Protein AF-A0A8H3L8F0-F1 (afdb_monomer_lite)

Secondary structure (DSSP, 8-state):
-HHHHHHHHHHHHHHHHHHHHHHHHHHHHHHH-HHHHHHHHHHHHHHHHTT-SS--HHHHHHHHHHHHHHHTTT--HHHHHHHHHHHHTS-TT--------HHHHHHHHHHS--GGGTTTHHHHHHHHHHHHHHHHT-

Organism: NCBI:txid94130

Sequence (138 aa):
MKVILKKLEKLEFLDVYRGFILLLALKVQKRLGNEVWIAVMIAITRKRQYKKVNFTQDEKDNILKLETVLFSVNISVEEFELLMALEANSNCEFYAGKDQNLEEVIQQLDTALPSELQGFKTPLRRLFYALDIWELSS

Foldseek 3Di:
DVVVVVVVVVLVLLLQLLVLLVVLLVVLCVQLDPVLSVLQVVQLVCCVVVVNPDGDPVSVVSVVSSQVLVVVLPAHPVLNSVSVVSNVVRPPPDDPDDPDDLVVSLVCLVPPDDPVCCVNVVSSNSSSSSVVVVVVVD

pLDDT: mean 77.3, std 16.18, range [35.91, 97.31]

Structure (mmCIF, N/CA/C/O backbone):
data_AF-A0A8H3L8F0-F1
#
_entry.id   AF-A0A8H3L8F0-F1
#
loop_
_atom_site.group_PDB
_atom_site.id
_atom_site.type_symbol
_atom_site.label_atom_id
_atom_site.label_alt_id
_atom_site.label_comp_id
_atom_site.label_asym_id
_atom_site.label_entity_id
_atom_site.label_seq_id
_atom_site.pdbx_PDB_ins_code
_atom_site.Cartn_x
_atom_site.Cartn_y
_atom_site.Cartn_z
_atom_site.occupancy
_atom_site.B_iso_or_equiv
_atom_site.auth_seq_id
_atom_site.auth_comp_id
_atom_site.auth_asym_id
_atom_site.auth_atom_id
_atom_site.pdbx_PDB_model_num
ATOM 1 N N . MET A 1 1 ? -2.648 5.690 34.200 1.00 55.38 1 MET A N 1
ATOM 2 C CA . MET A 1 1 ? -3.507 4.533 33.856 1.00 55.38 1 MET A CA 1
ATOM 3 C C . MET A 1 1 ? -4.343 4.763 32.588 1.00 55.38 1 MET A C 1
ATOM 5 O O . MET A 1 1 ? -4.119 4.042 31.629 1.00 55.38 1 MET A O 1
ATOM 9 N N . LYS A 1 2 ? -5.189 5.809 32.486 1.00 56.22 2 LYS A N 1
ATOM 10 C CA . LYS A 1 2 ? -5.985 6.114 31.262 1.00 56.22 2 LYS A CA 1
ATOM 11 C C . LYS A 1 2 ? -5.182 6.249 29.952 1.00 56.22 2 LYS A C 1
ATOM 13 O O . LYS A 1 2 ? -5.640 5.806 28.910 1.00 56.22 2 LYS A O 1
ATOM 18 N N . VAL A 1 3 ? -3.984 6.838 29.995 1.00 60.16 3 VAL A N 1
ATOM 19 C CA . VAL A 1 3 ? -3.118 6.996 28.804 1.00 60.16 3 VAL A CA 1
ATOM 20 C C . VAL A 1 3 ? -2.546 5.657 28.321 1.00 60.16 3 VAL A C 1
ATOM 22 O O . VAL A 1 3 ? -2.355 5.470 27.126 1.00 60.16 3 VAL A O 1
ATOM 25 N N . ILE A 1 4 ? -2.292 4.723 29.241 1.00 54.97 4 ILE A N 1
ATOM 26 C CA . ILE A 1 4 ? -1.759 3.392 28.921 1.00 54.97 4 ILE A CA 1
ATOM 27 C C . ILE A 1 4 ? -2.863 2.536 28.289 1.00 54.97 4 ILE A C 1
ATOM 29 O O . ILE A 1 4 ? -2.621 1.918 27.261 1.00 54.97 4 ILE A O 1
ATOM 33 N N . LEU A 1 5 ? -4.084 2.595 28.831 1.00 55.06 5 LEU A N 1
ATOM 34 C CA . LEU A 1 5 ? -5.260 1.921 28.264 1.00 55.06 5 LEU A CA 1
ATOM 35 C C . LEU A 1 5 ? -5.577 2.411 26.845 1.00 55.06 5 LEU A C 1
ATOM 37 O O . LEU A 1 5 ? -5.645 1.598 25.936 1.00 55.06 5 LEU A O 1
ATOM 41 N N . LYS A 1 6 ? -5.617 3.731 26.611 1.00 62.25 6 LYS A N 1
ATOM 42 C CA . LYS A 1 6 ? -5.809 4.284 25.256 1.00 62.25 6 LYS A CA 1
ATOM 43 C C . LYS A 1 6 ? -4.717 3.867 24.266 1.00 62.25 6 LYS A C 1
ATOM 45 O O . LYS A 1 6 ? -4.982 3.713 23.078 1.00 62.25 6 LYS A O 1
ATOM 50 N N . LYS A 1 7 ? -3.469 3.726 24.730 1.00 60.12 7 LYS A N 1
ATOM 51 C CA . LYS A 1 7 ? -2.367 3.228 23.894 1.00 60.12 7 LYS A CA 1
ATOM 52 C C . LYS A 1 7 ? -2.536 1.743 23.565 1.00 60.12 7 LYS A C 1
ATOM 54 O O . LYS A 1 7 ? -2.284 1.379 22.425 1.00 60.12 7 LYS A O 1
ATOM 59 N N . LEU A 1 8 ? -2.966 0.924 24.525 1.00 55.88 8 LEU A N 1
ATOM 60 C CA . LEU A 1 8 ? -3.244 -0.504 24.331 1.00 55.88 8 LEU A CA 1
ATOM 61 C C . LEU A 1 8 ? -4.422 -0.728 23.376 1.00 55.88 8 LEU A C 1
ATOM 63 O O . LEU A 1 8 ? -4.253 -1.430 22.390 1.00 55.88 8 LEU A O 1
ATOM 67 N N . GLU A 1 9 ? -5.549 -0.046 23.583 1.00 62.81 9 GLU A N 1
ATOM 68 C CA . GLU A 1 9 ? -6.719 -0.104 22.689 1.00 62.81 9 GLU A CA 1
ATOM 69 C C . GLU A 1 9 ? -6.354 0.305 21.254 1.00 62.81 9 GLU A C 1
ATOM 71 O O . GLU A 1 9 ? -6.767 -0.329 20.288 1.00 62.81 9 GLU A O 1
ATOM 76 N N . LYS A 1 10 ? -5.513 1.336 21.098 1.00 65.56 10 LYS A N 1
ATOM 77 C CA . LYS A 1 10 ? -4.996 1.751 19.789 1.00 65.56 10 LYS A CA 1
ATOM 78 C C . LYS A 1 10 ? -4.100 0.685 19.152 1.00 65.56 10 LYS A C 1
ATOM 80 O O . LYS A 1 10 ? -4.161 0.500 17.941 1.00 65.56 10 LYS A O 1
ATOM 85 N N . LEU A 1 11 ? -3.239 0.033 19.932 1.00 64.56 11 LEU A N 1
ATOM 86 C CA . LEU A 1 11 ? -2.351 -1.018 19.431 1.00 64.56 11 LEU A CA 1
ATOM 87 C C . LEU A 1 11 ? -3.141 -2.255 19.003 1.00 64.56 11 LEU A C 1
ATOM 89 O O . LEU A 1 11 ? -2.886 -2.751 17.912 1.00 64.56 11 LEU A O 1
ATOM 93 N N . GLU A 1 12 ? -4.115 -2.688 19.806 1.00 66.12 12 GLU A N 1
ATOM 94 C CA . GLU A 1 12 ? -5.014 -3.799 19.475 1.00 66.12 12 GLU A CA 1
ATOM 95 C C . GLU A 1 12 ? -5.860 -3.493 18.237 1.00 66.12 12 GLU A C 1
ATOM 97 O O . GLU A 1 12 ? -5.964 -4.329 17.346 1.00 66.12 12 GLU A O 1
ATOM 102 N N . PHE A 1 13 ? -6.402 -2.274 18.135 1.00 66.88 13 PHE A N 1
ATOM 103 C CA . PHE A 1 13 ? -7.148 -1.842 16.954 1.00 66.88 13 PHE A CA 1
ATOM 104 C C . PHE A 1 13 ? -6.277 -1.887 15.696 1.00 66.88 13 PHE A C 1
ATOM 106 O O . PHE A 1 13 ? -6.716 -2.368 14.660 1.00 66.88 13 PHE A O 1
ATOM 113 N N . LEU A 1 14 ? -5.030 -1.413 15.776 1.00 67.12 14 LEU A N 1
ATOM 114 C CA . LEU A 1 14 ? -4.103 -1.433 14.645 1.00 67.12 14 LEU A CA 1
ATOM 115 C C . LEU A 1 14 ? -3.647 -2.844 14.267 1.00 67.12 14 LEU A C 1
ATOM 117 O O . LEU A 1 14 ? -3.385 -3.072 13.089 1.00 67.12 14 LEU A O 1
ATOM 121 N N . ASP A 1 15 ? -3.556 -3.768 15.226 1.00 71.62 15 ASP A N 1
ATOM 122 C CA . ASP A 1 15 ? -3.105 -5.147 14.995 1.00 71.62 15 ASP A CA 1
ATOM 123 C C . ASP A 1 15 ? -4.018 -5.891 14.014 1.00 71.62 15 ASP A C 1
ATOM 125 O O . ASP A 1 15 ? -3.537 -6.573 13.111 1.00 71.62 15 ASP A O 1
ATOM 129 N N . VAL A 1 16 ? -5.330 -5.653 14.106 1.00 72.56 16 VAL A N 1
ATOM 130 C CA . VAL A 1 16 ? -6.334 -6.214 13.191 1.00 72.56 16 VAL A CA 1
ATOM 131 C C . VAL A 1 16 ? -6.035 -5.842 11.737 1.00 72.56 16 VAL A C 1
ATOM 133 O O . VAL A 1 16 ? -6.008 -6.703 10.861 1.00 72.56 16 VAL A O 1
ATOM 136 N N . TYR A 1 17 ? -5.737 -4.570 11.461 1.00 76.06 17 TYR A N 1
ATOM 137 C CA . TYR A 1 17 ? -5.465 -4.112 10.095 1.00 76.06 17 TYR A CA 1
ATOM 138 C C . TYR A 1 17 ? -4.121 -4.613 9.557 1.00 76.06 17 TYR A C 1
ATOM 140 O O . TYR A 1 17 ? -3.963 -4.705 8.340 1.00 76.06 17 TYR A O 1
ATOM 148 N N . ARG A 1 18 ? -3.158 -4.975 10.419 1.00 79.19 18 ARG A N 1
ATOM 149 C CA . ARG A 1 18 ? -1.846 -5.476 9.970 1.00 79.19 18 ARG A CA 1
ATOM 150 C C . ARG A 1 18 ? -1.968 -6.759 9.173 1.00 79.19 18 ARG A C 1
ATOM 152 O O . ARG A 1 18 ? -1.314 -6.868 8.142 1.00 79.19 18 ARG A O 1
ATOM 159 N N . GLY A 1 19 ? -2.813 -7.692 9.612 1.00 81.06 19 GLY A N 1
ATOM 160 C CA . GLY A 1 19 ? -3.025 -8.953 8.898 1.00 81.06 19 GLY A CA 1
ATOM 161 C C . GLY A 1 19 ? -3.468 -8.712 7.453 1.00 81.06 19 GLY A C 1
ATOM 162 O O . GLY A 1 19 ? -2.896 -9.266 6.514 1.00 81.06 19 GLY A O 1
ATOM 163 N N . PHE A 1 20 ? -4.412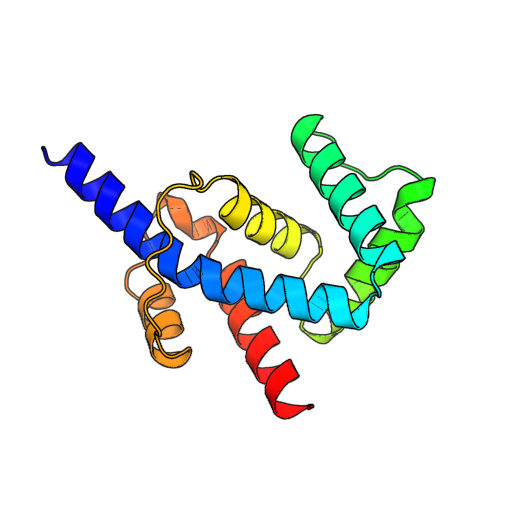 -7.791 7.258 1.00 85.38 20 PHE A N 1
ATOM 164 C CA . PHE A 1 20 ? -4.904 -7.440 5.928 1.00 85.38 20 PHE A CA 1
ATOM 165 C C . PHE A 1 20 ? -3.903 -6.616 5.110 1.00 85.38 20 PHE A C 1
ATOM 167 O O . PHE A 1 20 ? -3.811 -6.805 3.898 1.00 85.38 20 PHE A O 1
ATOM 174 N N . ILE A 1 21 ? -3.119 -5.735 5.741 1.00 87.31 21 ILE A N 1
ATOM 175 C CA . ILE A 1 21 ? -2.042 -4.990 5.063 1.00 87.31 21 ILE A CA 1
ATOM 176 C C . ILE A 1 21 ? -0.950 -5.945 4.581 1.00 87.31 21 ILE A C 1
ATOM 178 O O . ILE A 1 21 ? -0.508 -5.837 3.437 1.00 87.31 21 ILE A O 1
ATOM 182 N N . LEU A 1 22 ? -0.559 -6.914 5.412 1.00 87.50 22 LEU A N 1
ATOM 183 C CA . LEU A 1 22 ? 0.386 -7.959 5.035 1.00 87.50 22 LEU A CA 1
ATOM 184 C C . LEU A 1 22 ? -0.162 -8.795 3.874 1.00 87.50 22 LEU A C 1
ATOM 186 O O . LEU A 1 22 ? 0.550 -9.034 2.899 1.00 87.50 22 LEU A O 1
ATOM 190 N N . LEU A 1 23 ? -1.437 -9.190 3.928 1.00 88.50 23 LEU A N 1
ATOM 191 C CA . LEU A 1 23 ? -2.078 -9.926 2.840 1.00 88.50 23 LEU A CA 1
ATOM 192 C C . LEU A 1 23 ? -2.105 -9.118 1.532 1.00 88.50 23 LEU A C 1
ATOM 194 O O . LEU A 1 23 ? -1.791 -9.664 0.469 1.00 88.50 23 LEU A O 1
ATOM 198 N N . LEU A 1 24 ? -2.419 -7.818 1.598 1.00 91.44 24 LEU A N 1
ATOM 199 C CA . LEU A 1 24 ? -2.345 -6.913 0.449 1.00 91.44 24 LEU A CA 1
ATOM 200 C C . LEU A 1 24 ? -0.918 -6.880 -0.119 1.00 91.44 24 LEU A C 1
ATOM 202 O O . LEU A 1 24 ? -0.738 -7.070 -1.322 1.00 91.44 24 LEU A O 1
ATOM 206 N N . ALA A 1 25 ? 0.092 -6.691 0.733 1.00 91.62 25 ALA A N 1
ATOM 207 C CA . ALA A 1 25 ? 1.496 -6.642 0.332 1.00 91.62 25 ALA A CA 1
ATOM 208 C C . ALA A 1 25 ? 1.940 -7.937 -0.369 1.00 91.62 25 ALA A C 1
ATOM 210 O O . ALA A 1 25 ? 2.536 -7.882 -1.444 1.00 91.62 25 ALA A O 1
ATOM 211 N N . LEU A 1 26 ? 1.568 -9.103 0.168 1.00 91.88 26 LEU A N 1
ATOM 212 C CA . LEU A 1 26 ? 1.855 -10.403 -0.447 1.00 91.88 26 LEU A CA 1
ATOM 213 C C . LEU A 1 26 ? 1.172 -10.559 -1.816 1.00 91.88 26 LEU A C 1
ATOM 215 O O . LEU A 1 26 ? 1.782 -11.041 -2.775 1.00 91.88 26 LEU A O 1
ATOM 219 N N . LYS A 1 27 ? -0.085 -10.117 -1.949 1.00 94.19 27 LYS A N 1
ATOM 220 C CA . LYS A 1 27 ? -0.817 -10.140 -3.227 1.00 94.19 27 LYS A CA 1
ATOM 221 C C . LYS A 1 27 ? -0.220 -9.181 -4.262 1.00 94.19 27 LYS A C 1
ATOM 223 O O . LYS A 1 27 ? -0.213 -9.523 -5.449 1.00 94.19 27 LYS A O 1
ATOM 228 N N . VAL A 1 28 ? 0.291 -8.025 -3.838 1.00 95.50 28 VAL A N 1
ATOM 229 C CA . VAL A 1 28 ? 1.029 -7.082 -4.694 1.00 95.50 28 VAL A CA 1
ATOM 230 C C . VAL A 1 28 ? 2.361 -7.693 -5.131 1.00 95.50 28 VAL A C 1
ATOM 232 O O . VAL A 1 28 ? 2.643 -7.734 -6.328 1.00 95.50 28 VAL A O 1
ATOM 235 N N . GLN A 1 29 ? 3.136 -8.259 -4.200 1.00 95.75 29 GLN A N 1
ATOM 236 C CA . GLN A 1 29 ? 4.398 -8.944 -4.495 1.00 95.75 29 GLN A CA 1
ATOM 237 C C . GLN A 1 29 ? 4.208 -10.058 -5.529 1.00 95.75 29 GLN A C 1
ATOM 239 O O . GLN A 1 29 ? 4.963 -10.135 -6.499 1.00 95.75 29 GLN A O 1
ATOM 244 N N . LYS A 1 30 ? 3.172 -10.891 -5.367 1.00 94.62 30 LYS A N 1
ATOM 245 C CA . LYS A 1 30 ? 2.854 -11.968 -6.317 1.00 94.62 30 LYS A CA 1
ATOM 246 C C . LYS A 1 30 ? 2.625 -11.441 -7.739 1.00 94.62 30 LYS A C 1
ATOM 248 O O . LYS A 1 30 ? 3.039 -12.091 -8.692 1.00 94.62 30 LYS A O 1
ATOM 253 N N . ARG A 1 31 ? 1.974 -10.282 -7.886 1.00 95.19 31 ARG A N 1
ATOM 254 C CA . ARG A 1 31 ? 1.654 -9.667 -9.189 1.00 95.19 31 ARG A CA 1
ATOM 255 C C . ARG A 1 31 ? 2.843 -8.949 -9.825 1.00 95.19 31 ARG A C 1
ATOM 257 O O . ARG A 1 31 ? 2.951 -8.934 -11.044 1.00 95.19 31 ARG A O 1
ATOM 264 N N . LEU A 1 32 ? 3.726 -8.367 -9.016 1.00 95.50 32 LEU A N 1
ATOM 265 C CA . LEU A 1 32 ? 4.918 -7.664 -9.499 1.00 95.50 32 LEU A CA 1
ATOM 266 C C . LEU A 1 32 ? 6.082 -8.602 -9.831 1.00 95.50 32 LEU A C 1
ATOM 268 O O . LEU A 1 32 ? 6.911 -8.278 -10.680 1.00 95.50 32 LEU A O 1
ATOM 272 N N . GLY A 1 33 ? 6.156 -9.747 -9.153 1.00 96.25 33 GLY A N 1
ATOM 273 C CA . GLY A 1 33 ? 7.348 -10.582 -9.137 1.00 96.25 33 GLY A CA 1
ATOM 274 C C . GLY A 1 33 ? 8.388 -10.075 -8.133 1.00 96.25 33 GLY A C 1
ATOM 275 O O . GLY A 1 33 ? 8.426 -8.900 -7.762 1.00 96.25 33 GLY A O 1
ATOM 276 N N . ASN A 1 34 ? 9.242 -10.990 -7.667 1.00 93.75 34 ASN A N 1
ATOM 277 C CA . ASN A 1 34 ? 10.106 -10.748 -6.510 1.00 93.75 34 ASN A CA 1
ATOM 278 C C . ASN A 1 34 ? 11.141 -9.631 -6.735 1.00 93.75 34 ASN A C 1
ATOM 280 O O . ASN A 1 34 ? 11.362 -8.809 -5.853 1.00 93.75 34 ASN A O 1
ATOM 284 N N . GLU A 1 35 ? 11.753 -9.574 -7.918 1.00 94.88 35 GLU A N 1
ATOM 285 C CA . GLU A 1 35 ? 12.769 -8.564 -8.240 1.00 94.88 35 GLU A CA 1
ATOM 286 C C . GLU A 1 35 ? 12.187 -7.143 -8.221 1.00 94.88 35 GLU A C 1
ATOM 288 O O . GLU A 1 35 ? 12.710 -6.255 -7.545 1.00 94.88 35 GLU A O 1
ATOM 293 N N . VAL A 1 36 ? 11.051 -6.946 -8.899 1.00 96.38 36 VAL A N 1
ATOM 294 C CA . VAL A 1 36 ? 10.350 -5.655 -8.941 1.00 96.38 36 VAL A CA 1
ATOM 295 C C . VAL A 1 36 ? 9.862 -5.271 -7.546 1.00 96.38 36 VAL A C 1
ATOM 297 O O . VAL A 1 36 ? 10.016 -4.121 -7.143 1.00 96.38 36 VAL A O 1
ATOM 300 N N . TRP A 1 37 ? 9.326 -6.228 -6.785 1.00 96.19 37 TRP A N 1
ATOM 301 C CA . TRP A 1 37 ? 8.901 -6.007 -5.404 1.00 96.19 37 TRP A CA 1
ATOM 302 C C . TRP A 1 37 ? 10.036 -5.487 -4.514 1.00 96.19 37 TRP A C 1
ATOM 304 O O . TRP A 1 37 ? 9.861 -4.484 -3.821 1.00 96.19 37 TRP A O 1
ATOM 314 N N . ILE A 1 38 ? 11.211 -6.123 -4.562 1.00 93.38 38 ILE A N 1
ATOM 315 C CA . ILE A 1 38 ? 12.381 -5.694 -3.784 1.00 93.38 38 ILE A CA 1
ATOM 316 C C . ILE A 1 38 ? 12.761 -4.255 -4.152 1.00 93.38 38 ILE A C 1
ATOM 318 O O . ILE A 1 38 ? 12.943 -3.421 -3.264 1.00 93.38 38 ILE A O 1
ATOM 322 N N . ALA A 1 39 ? 12.823 -3.938 -5.448 1.00 94.75 39 ALA A N 1
ATOM 323 C CA . ALA A 1 39 ? 13.159 -2.594 -5.911 1.00 94.75 39 ALA A CA 1
ATOM 324 C C . ALA A 1 39 ? 12.137 -1.538 -5.449 1.00 94.75 39 ALA A C 1
ATOM 326 O O . ALA A 1 39 ? 12.521 -0.463 -4.983 1.00 94.75 39 ALA A O 1
ATOM 327 N N . VAL A 1 40 ? 10.841 -1.857 -5.513 1.00 95.19 40 VAL A N 1
ATOM 328 C CA . VAL A 1 40 ? 9.751 -1.000 -5.021 1.00 95.19 40 VAL A C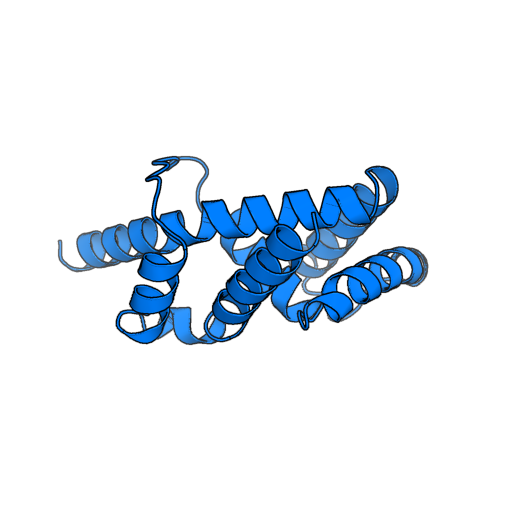A 1
ATOM 329 C C . VAL A 1 40 ? 9.883 -0.738 -3.522 1.00 95.19 40 VAL A C 1
ATOM 331 O O . VAL A 1 40 ? 9.821 0.413 -3.089 1.00 95.19 40 VAL A O 1
ATOM 334 N N . MET A 1 41 ? 10.102 -1.781 -2.719 1.00 92.44 41 MET A N 1
ATOM 335 C CA . MET A 1 41 ? 10.209 -1.637 -1.266 1.00 92.44 41 MET A CA 1
ATOM 336 C C . MET A 1 41 ? 11.441 -0.829 -0.856 1.00 92.44 41 MET A C 1
ATOM 338 O O . MET A 1 41 ? 11.353 -0.012 0.066 1.00 92.44 41 MET A O 1
ATOM 342 N N . ILE A 1 42 ? 12.561 -0.981 -1.571 1.00 89.75 42 ILE A N 1
ATOM 343 C CA . ILE A 1 42 ? 13.745 -0.130 -1.397 1.00 89.75 42 ILE A CA 1
ATOM 344 C C . ILE A 1 42 ? 13.398 1.331 -1.706 1.00 89.75 42 ILE A C 1
ATOM 346 O O . ILE A 1 42 ? 13.693 2.209 -0.893 1.00 89.75 42 ILE A O 1
ATOM 350 N N . ALA A 1 43 ? 12.729 1.598 -2.831 1.00 91.81 43 ALA A N 1
ATOM 351 C CA . ALA A 1 43 ? 12.365 2.949 -3.250 1.00 91.81 43 ALA A CA 1
ATOM 352 C C . ALA A 1 43 ? 11.427 3.643 -2.244 1.00 91.81 43 ALA A C 1
ATOM 354 O O . ALA A 1 43 ? 11.699 4.768 -1.816 1.00 91.81 43 ALA A O 1
ATOM 355 N N . ILE A 1 44 ? 10.366 2.957 -1.801 1.00 87.88 44 ILE A N 1
ATOM 356 C CA . ILE A 1 44 ? 9.420 3.451 -0.785 1.00 87.88 44 ILE A CA 1
ATOM 357 C C . ILE A 1 44 ? 10.138 3.719 0.543 1.00 87.88 44 ILE A C 1
ATOM 359 O O . ILE A 1 44 ? 9.978 4.786 1.143 1.00 87.88 44 ILE A O 1
ATOM 363 N N . THR A 1 45 ? 10.970 2.778 0.996 1.00 82.56 45 THR A N 1
ATOM 364 C CA . THR A 1 45 ? 11.715 2.914 2.255 1.00 82.56 45 THR A CA 1
ATOM 365 C C . THR A 1 45 ? 12.685 4.089 2.194 1.00 82.56 45 THR A C 1
ATOM 367 O O . THR A 1 45 ? 12.727 4.903 3.118 1.00 82.56 45 THR A O 1
ATOM 370 N N . ARG A 1 46 ? 13.413 4.242 1.082 1.00 83.81 46 ARG A N 1
ATOM 371 C CA . ARG A 1 46 ? 14.315 5.372 0.842 1.00 83.81 46 ARG A CA 1
ATOM 372 C C . ARG A 1 46 ? 13.553 6.695 0.847 1.00 83.81 46 ARG A C 1
ATOM 374 O O . ARG A 1 46 ? 13.950 7.623 1.552 1.00 83.81 46 ARG A O 1
ATOM 381 N N . LYS A 1 47 ? 12.449 6.791 0.099 1.00 81.19 47 LYS A N 1
ATOM 382 C CA . LYS A 1 47 ? 11.598 7.989 0.052 1.00 81.19 47 LYS A CA 1
ATOM 383 C C . LYS A 1 47 ? 11.182 8.418 1.461 1.00 81.19 47 LYS A C 1
ATOM 385 O O . LYS A 1 47 ? 11.357 9.582 1.822 1.00 81.19 47 LYS A O 1
ATOM 390 N N . ARG A 1 48 ? 10.746 7.461 2.286 1.00 75.81 48 ARG A N 1
ATOM 391 C CA . ARG A 1 48 ? 10.359 7.679 3.686 1.00 75.81 48 ARG A CA 1
ATOM 392 C C . ARG A 1 48 ? 11.531 8.126 4.565 1.00 75.81 48 ARG A C 1
ATOM 394 O O . ARG A 1 48 ? 11.432 9.163 5.217 1.00 75.81 48 ARG A O 1
ATOM 401 N N . GLN A 1 49 ? 12.632 7.372 4.582 1.00 71.56 49 GLN A N 1
ATOM 402 C CA . GLN A 1 49 ? 13.791 7.641 5.447 1.00 71.56 49 GLN A CA 1
ATOM 403 C C . GLN A 1 49 ? 14.417 9.009 5.170 1.00 71.56 49 GLN A C 1
ATOM 405 O O . GLN A 1 49 ? 14.745 9.746 6.098 1.00 71.56 49 GLN A O 1
ATOM 410 N N . TYR A 1 50 ? 14.531 9.375 3.894 1.00 73.00 50 TYR A N 1
ATOM 411 C CA . TYR A 1 50 ? 15.115 10.648 3.479 1.00 73.00 50 TYR A CA 1
ATOM 412 C C . TYR A 1 50 ? 14.080 11.769 3.316 1.00 73.00 50 TYR A C 1
ATOM 414 O O . TYR A 1 50 ? 14.433 12.839 2.823 1.00 73.00 50 TYR A O 1
ATOM 422 N N . LYS A 1 51 ? 12.814 11.538 3.706 1.00 70.50 51 LYS A N 1
ATOM 423 C CA . LYS A 1 51 ? 11.692 12.488 3.574 1.00 70.50 51 LYS A CA 1
ATOM 424 C C . LYS A 1 51 ? 11.609 13.122 2.177 1.00 70.50 51 LYS A C 1
ATOM 426 O O . LYS A 1 51 ? 11.325 14.311 2.036 1.00 70.50 51 LYS A O 1
ATOM 431 N N . LYS A 1 52 ? 11.910 12.339 1.138 1.00 71.81 52 LYS A N 1
ATOM 432 C CA . LYS A 1 52 ? 11.863 12.801 -0.251 1.00 71.81 52 LYS A CA 1
ATOM 433 C C . LYS A 1 52 ? 10.422 12.802 -0.739 1.00 71.81 52 LYS A C 1
ATOM 435 O O . LYS A 1 52 ? 9.645 11.915 -0.409 1.00 71.81 52 LYS A O 1
ATOM 440 N N . VAL A 1 53 ? 10.092 13.779 -1.576 1.00 67.19 53 VAL A N 1
ATOM 441 C CA . VAL A 1 53 ? 8.766 13.861 -2.205 1.00 67.19 53 VAL A CA 1
ATOM 442 C C . VAL A 1 53 ? 8.659 12.898 -3.392 1.00 67.19 53 VAL A C 1
ATOM 444 O O . VAL A 1 53 ? 7.590 12.361 -3.646 1.00 67.19 53 VAL A O 1
ATOM 447 N N . ASN A 1 54 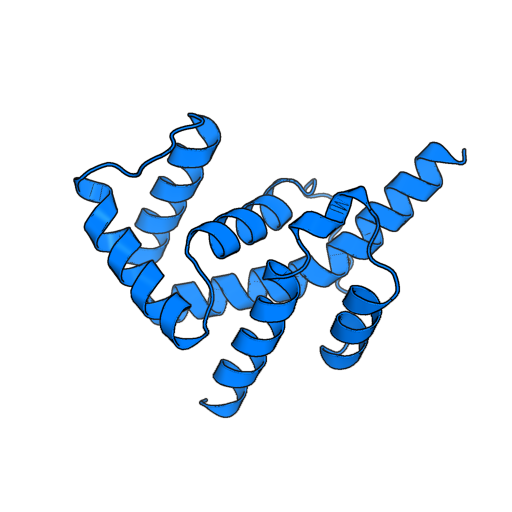? 9.777 12.617 -4.076 1.00 76.62 54 ASN A N 1
ATOM 448 C CA . ASN A 1 54 ? 9.795 11.908 -5.357 1.00 76.62 54 ASN A CA 1
ATOM 449 C C . ASN A 1 54 ? 10.790 10.739 -5.395 1.00 76.62 54 ASN A C 1
ATOM 451 O O . ASN A 1 54 ? 11.817 10.751 -4.707 1.00 76.62 54 ASN A O 1
ATOM 455 N N . PHE A 1 55 ? 10.501 9.779 -6.274 1.00 86.94 55 PHE A N 1
ATOM 456 C CA . PHE A 1 55 ? 11.379 8.668 -6.648 1.00 86.94 55 PHE A CA 1
ATOM 457 C C . PHE A 1 55 ? 12.472 9.105 -7.640 1.00 86.94 55 PHE A C 1
ATOM 459 O O . PHE A 1 55 ? 12.297 10.066 -8.395 1.00 86.94 55 PHE A O 1
ATOM 466 N N . THR A 1 56 ? 13.615 8.411 -7.649 1.00 87.25 56 THR A N 1
ATOM 467 C CA . THR A 1 56 ? 14.676 8.639 -8.653 1.00 87.25 56 THR A CA 1
ATOM 468 C C . THR A 1 56 ? 14.291 8.087 -10.016 1.00 87.25 56 THR A C 1
ATOM 470 O O . THR A 1 56 ? 13.403 7.249 -10.119 1.00 87.25 56 THR A O 1
ATOM 473 N N . GLN A 1 57 ? 14.989 8.528 -11.067 1.00 85.88 57 GLN A N 1
ATOM 474 C CA . GLN A 1 57 ? 14.725 8.070 -12.431 1.00 85.88 57 GLN A CA 1
ATOM 475 C C . GLN A 1 57 ? 14.802 6.540 -12.555 1.00 85.88 57 GLN A C 1
ATOM 477 O O . GLN A 1 57 ? 13.870 5.948 -13.083 1.00 85.88 57 GLN A O 1
ATOM 482 N N . ASP A 1 58 ? 15.815 5.914 -11.952 1.00 85.88 58 ASP A N 1
ATOM 483 C CA . ASP A 1 58 ? 15.994 4.451 -11.968 1.00 85.88 58 ASP A CA 1
ATOM 484 C C . ASP A 1 58 ? 14.941 3.688 -11.140 1.00 85.88 58 ASP A C 1
ATOM 486 O O . ASP A 1 58 ? 14.787 2.478 -11.269 1.00 85.88 58 ASP A O 1
ATOM 490 N N . GLU A 1 59 ? 14.197 4.382 -10.272 1.00 91.00 59 GLU A N 1
ATOM 491 C CA . GLU A 1 59 ? 13.108 3.783 -9.489 1.00 91.00 59 GLU A CA 1
ATOM 492 C C . GLU A 1 59 ? 11.767 3.866 -10.230 1.00 91.00 59 GLU A C 1
ATOM 494 O O . GLU A 1 59 ? 10.891 3.031 -9.997 1.00 91.00 59 GLU A O 1
ATOM 499 N N . LYS A 1 60 ? 11.594 4.854 -11.124 1.00 91.81 60 LYS A N 1
ATOM 500 C CA . LYS A 1 60 ? 10.299 5.171 -11.746 1.00 91.81 60 LYS A CA 1
ATOM 501 C C . LYS A 1 60 ? 9.689 3.987 -12.477 1.00 91.81 60 LYS A C 1
ATOM 503 O O . LYS A 1 60 ? 8.496 3.771 -12.321 1.00 91.81 60 LYS A O 1
ATOM 508 N N . ASP A 1 61 ? 10.479 3.204 -13.204 1.00 94.56 61 ASP A N 1
ATOM 509 C CA . ASP A 1 61 ? 9.958 2.067 -13.971 1.00 94.56 61 ASP A CA 1
ATOM 510 C C . ASP A 1 61 ? 9.330 1.005 -13.060 1.00 94.56 61 ASP A C 1
ATOM 512 O O . ASP A 1 61 ? 8.265 0.462 -13.355 1.00 94.56 61 ASP A O 1
ATOM 516 N N . ASN A 1 62 ? 9.954 0.731 -11.911 1.00 96.12 62 ASN A N 1
ATOM 517 C CA . ASN A 1 62 ? 9.418 -0.216 -10.935 1.00 96.12 62 ASN A CA 1
ATOM 518 C C . ASN A 1 62 ? 8.211 0.362 -10.183 1.00 96.12 62 ASN A C 1
ATOM 520 O O . ASN A 1 62 ? 7.257 -0.366 -9.909 1.00 96.12 62 ASN A O 1
ATOM 524 N N . ILE A 1 63 ? 8.201 1.671 -9.914 1.00 96.19 63 ILE A N 1
ATOM 525 C CA . ILE A 1 63 ? 7.039 2.354 -9.332 1.00 96.19 63 ILE A CA 1
ATOM 526 C C . ILE A 1 63 ? 5.855 2.396 -10.305 1.00 96.19 63 ILE A C 1
ATOM 528 O O . ILE A 1 63 ? 4.726 2.199 -9.872 1.00 96.19 63 ILE A O 1
ATOM 532 N N . LEU A 1 64 ? 6.081 2.554 -11.609 1.00 95.50 64 LEU A N 1
ATOM 533 C CA . LEU A 1 64 ? 5.019 2.498 -12.621 1.00 95.50 64 LEU A CA 1
ATOM 534 C C . LEU A 1 64 ? 4.369 1.110 -12.690 1.00 95.50 64 LEU A C 1
ATOM 536 O O . LEU A 1 64 ? 3.153 0.983 -12.853 1.00 95.50 64 LEU A O 1
ATOM 540 N N . LYS A 1 65 ? 5.168 0.047 -12.528 1.00 96.62 65 LYS A N 1
ATOM 541 C CA . LYS A 1 65 ? 4.645 -1.323 -12.413 1.00 96.62 65 LYS A CA 1
ATOM 542 C C . LYS A 1 65 ? 3.781 -1.479 -11.161 1.00 96.62 65 LYS A C 1
ATOM 544 O O . LYS A 1 65 ? 2.694 -2.047 -11.252 1.00 96.62 65 LYS A O 1
ATOM 549 N N . LEU A 1 66 ? 4.233 -0.951 -10.018 1.00 97.31 66 LEU A N 1
ATOM 550 C CA . LEU A 1 66 ? 3.426 -0.903 -8.794 1.00 97.31 66 LEU A CA 1
ATOM 551 C C . LEU A 1 66 ? 2.109 -0.157 -9.035 1.00 97.31 66 LEU A C 1
ATOM 553 O O . LEU A 1 66 ? 1.049 -0.691 -8.722 1.00 97.31 66 LEU A O 1
ATOM 557 N N . GLU A 1 67 ? 2.171 1.043 -9.611 1.00 96.50 67 GLU A N 1
ATOM 558 C CA . GLU A 1 67 ? 1.002 1.871 -9.906 1.00 96.50 67 GLU A CA 1
ATOM 559 C C . GLU A 1 67 ? -0.004 1.121 -10.777 1.00 96.50 67 GLU A C 1
ATOM 561 O O . GLU A 1 67 ? -1.184 1.091 -10.453 1.00 96.50 67 GLU A O 1
ATOM 566 N N . THR A 1 68 ? 0.460 0.420 -11.813 1.00 95.88 68 THR A N 1
ATOM 567 C CA . THR A 1 68 ? -0.402 -0.391 -12.685 1.00 95.88 68 THR A CA 1
ATOM 568 C C . THR A 1 68 ? -1.133 -1.491 -11.906 1.00 95.88 68 THR A C 1
ATOM 570 O O . THR A 1 68 ? -2.336 -1.692 -12.087 1.00 95.88 68 THR A O 1
ATOM 573 N N . VAL A 1 69 ? -0.432 -2.194 -11.009 1.00 95.75 69 VAL A N 1
ATOM 574 C CA . VAL A 1 69 ? -1.036 -3.238 -10.166 1.00 95.75 69 VAL A CA 1
ATOM 575 C C . VAL A 1 69 ? -2.072 -2.642 -9.214 1.00 95.75 69 VAL A C 1
ATOM 577 O O . VAL A 1 69 ? -3.177 -3.174 -9.108 1.00 95.75 69 VAL A O 1
ATOM 580 N N . LEU A 1 70 ? -1.747 -1.541 -8.539 1.00 95.50 70 LEU A N 1
ATOM 581 C CA . LEU A 1 70 ? -2.635 -0.911 -7.562 1.00 95.50 70 LEU A CA 1
ATOM 582 C C . LEU A 1 70 ? -3.839 -0.216 -8.218 1.00 95.50 70 LEU A C 1
ATOM 584 O O . LEU A 1 70 ? -4.943 -0.254 -7.673 1.00 95.50 70 LEU A O 1
ATOM 588 N N . PHE A 1 71 ? -3.662 0.346 -9.415 1.00 92.81 71 PHE A N 1
ATOM 589 C CA . PHE A 1 71 ? -4.730 0.985 -10.182 1.00 92.81 71 PHE A CA 1
ATOM 590 C C . PHE A 1 71 ? -5.859 0.004 -10.511 1.00 92.81 71 PHE A C 1
ATOM 592 O O . PHE A 1 71 ? -7.028 0.381 -10.454 1.00 92.81 71 PHE A O 1
ATOM 599 N N . SER A 1 72 ? -5.534 -1.276 -10.747 1.00 90.75 72 SER A N 1
ATOM 600 C CA . SER A 1 72 ? -6.539 -2.330 -10.976 1.00 90.75 72 SER A CA 1
ATOM 601 C C . SER A 1 72 ? -7.534 -2.508 -9.820 1.00 90.75 72 SER A C 1
ATOM 603 O O . SER A 1 72 ? -8.613 -3.060 -10.015 1.00 90.75 72 SER A O 1
ATOM 605 N N . VAL A 1 73 ? -7.184 -2.015 -8.629 1.00 89.62 73 VAL A N 1
ATOM 606 C CA . VAL A 1 73 ? -7.998 -2.064 -7.408 1.00 89.62 73 VAL A CA 1
ATOM 607 C C . VAL A 1 73 ? -8.199 -0.687 -6.774 1.00 89.62 73 VAL A C 1
ATOM 609 O O . VAL A 1 73 ? -8.557 -0.580 -5.603 1.00 89.62 73 VAL A O 1
ATOM 612 N N . ASN A 1 74 ? -8.003 0.382 -7.552 1.00 91.25 74 ASN A N 1
ATOM 613 C CA . ASN A 1 74 ? -8.249 1.767 -7.146 1.00 91.25 74 ASN A CA 1
ATOM 614 C C . ASN A 1 74 ? -7.473 2.222 -5.887 1.00 91.25 74 ASN A C 1
ATOM 616 O O . ASN A 1 74 ? -7.947 3.068 -5.119 1.00 91.25 74 ASN A O 1
ATOM 620 N N . ILE A 1 75 ? -6.276 1.672 -5.676 1.00 92.69 75 ILE A N 1
ATOM 621 C CA . ILE A 1 75 ? -5.334 2.115 -4.641 1.00 92.69 75 ILE A CA 1
ATOM 622 C C . ILE A 1 75 ? -4.263 2.982 -5.308 1.00 92.69 75 ILE A C 1
ATOM 624 O O . ILE A 1 75 ? -3.709 2.603 -6.339 1.00 92.69 75 ILE A O 1
ATOM 628 N N . SER A 1 76 ? -3.957 4.149 -4.741 1.00 93.75 76 SER A N 1
ATOM 629 C CA . SER A 1 76 ? -2.821 4.955 -5.202 1.00 93.75 76 SER A CA 1
ATOM 630 C C . SER A 1 76 ? -1.505 4.476 -4.580 1.00 93.75 76 SER A C 1
ATOM 632 O O . SER A 1 76 ? -1.484 3.852 -3.516 1.00 93.75 76 SER A O 1
ATOM 634 N N . VAL A 1 77 ? -0.372 4.810 -5.207 1.00 92.81 77 VAL A N 1
ATOM 635 C CA . VAL A 1 77 ? 0.956 4.532 -4.629 1.00 92.81 77 VAL A CA 1
ATOM 636 C C . VAL A 1 77 ? 1.107 5.196 -3.255 1.00 92.81 77 VAL A C 1
ATOM 638 O O . VAL A 1 77 ? 1.656 4.596 -2.338 1.00 92.81 77 VAL A O 1
ATOM 641 N N . GLU A 1 78 ? 0.565 6.399 -3.075 1.00 88.75 78 GLU A N 1
ATOM 642 C CA . GLU A 1 78 ? 0.605 7.133 -1.806 1.00 88.75 78 GLU A CA 1
ATOM 643 C C . GLU A 1 78 ? -0.215 6.437 -0.711 1.00 88.75 78 GLU A C 1
ATOM 645 O O . GLU A 1 78 ? 0.246 6.305 0.423 1.00 88.75 78 GLU A O 1
ATOM 650 N N . GLU A 1 79 ? -1.408 5.937 -1.043 1.00 88.88 79 GLU A N 1
ATOM 651 C CA . GLU A 1 79 ? -2.226 5.149 -0.115 1.00 88.88 79 GLU A CA 1
ATOM 652 C C . GLU A 1 79 ? -1.510 3.855 0.280 1.00 88.88 79 GLU A C 1
ATOM 654 O O . GLU A 1 79 ? -1.478 3.499 1.458 1.00 88.88 79 GLU A O 1
ATOM 659 N N . PHE A 1 80 ? -0.866 3.186 -0.676 1.00 92.44 80 PHE A N 1
ATOM 660 C CA . PHE A 1 80 ? -0.063 2.000 -0.403 1.00 92.44 80 PHE A CA 1
ATOM 661 C C . PHE A 1 80 ? 1.149 2.307 0.494 1.00 92.44 80 PHE A C 1
ATOM 663 O O . PHE A 1 80 ? 1.397 1.590 1.463 1.00 92.44 80 PHE A O 1
ATOM 670 N N . GLU A 1 81 ? 1.870 3.406 0.249 1.00 89.25 81 GLU A N 1
ATOM 671 C CA . GLU A 1 81 ? 2.972 3.864 1.107 1.00 89.25 81 GLU A CA 1
ATOM 672 C C . GLU A 1 81 ? 2.524 4.111 2.554 1.00 89.25 81 GLU A C 1
ATOM 674 O O . GLU A 1 81 ? 3.269 3.781 3.486 1.00 89.25 81 GLU A O 1
ATOM 679 N N . LEU A 1 82 ? 1.324 4.676 2.743 1.00 84.00 82 LEU A N 1
ATOM 680 C CA . LEU A 1 82 ? 0.713 4.898 4.055 1.00 84.00 82 LEU A CA 1
ATOM 681 C C . LEU A 1 82 ? 0.387 3.576 4.756 1.00 84.00 82 LEU A C 1
ATOM 683 O O . LEU A 1 82 ? 0.696 3.429 5.939 1.00 84.00 82 LEU A O 1
ATOM 687 N N . LEU A 1 83 ? -0.173 2.597 4.040 1.00 88.00 83 LEU A N 1
ATOM 688 C CA . LEU A 1 83 ? -0.452 1.263 4.583 1.00 88.00 83 LEU A CA 1
ATOM 689 C C . LEU A 1 83 ? 0.844 0.553 5.006 1.00 88.00 83 LEU A C 1
ATOM 691 O O . LEU A 1 83 ? 0.948 0.079 6.136 1.00 88.00 83 LEU A O 1
ATOM 695 N N . MET A 1 84 ? 1.883 0.594 4.168 1.00 86.25 84 MET A N 1
ATOM 696 C CA . MET A 1 84 ? 3.207 0.060 4.515 1.00 86.25 84 MET A CA 1
ATOM 697 C C . MET A 1 84 ? 3.890 0.845 5.647 1.00 86.25 84 MET A C 1
ATOM 699 O O . MET A 1 84 ? 4.838 0.366 6.266 1.00 86.25 84 MET A O 1
ATOM 703 N N . ALA A 1 85 ? 3.499 2.098 5.899 1.00 78.06 85 ALA A N 1
ATOM 704 C CA . ALA A 1 85 ? 3.988 2.861 7.050 1.00 78.06 85 ALA A CA 1
ATOM 705 C C . ALA A 1 85 ? 3.288 2.440 8.338 1.00 78.06 85 ALA A C 1
ATOM 707 O O . ALA A 1 85 ? 3.918 2.431 9.395 1.00 78.06 85 ALA A O 1
ATOM 708 N N . LEU A 1 86 ? 2.007 2.089 8.245 1.00 75.94 86 LEU A N 1
ATOM 709 C CA . LEU A 1 86 ? 1.230 1.586 9.366 1.00 75.94 86 LEU A CA 1
ATOM 710 C C . LEU A 1 86 ? 1.750 0.224 9.842 1.00 75.94 86 LEU A C 1
ATOM 712 O O . LEU A 1 86 ? 1.843 0.005 11.046 1.00 75.94 86 LEU A O 1
ATOM 716 N N . GLU A 1 87 ? 2.148 -0.637 8.904 1.00 74.69 87 GLU A N 1
ATOM 717 C CA . GLU A 1 87 ? 2.785 -1.928 9.189 1.00 74.69 87 GLU A CA 1
ATOM 718 C C . GLU A 1 87 ? 4.152 -1.739 9.881 1.00 74.69 87 GLU A C 1
ATOM 720 O O . GLU A 1 87 ? 4.357 -2.238 10.989 1.00 74.69 87 GLU A O 1
ATOM 725 N N . ALA A 1 88 ? 5.026 -0.895 9.319 1.00 65.88 88 ALA A N 1
ATOM 726 C CA . ALA A 1 88 ? 6.388 -0.692 9.823 1.00 65.88 88 ALA A CA 1
ATOM 727 C C . ALA A 1 88 ? 6.494 0.092 11.151 1.00 65.88 88 ALA A C 1
ATOM 729 O O . ALA A 1 88 ? 7.462 -0.074 11.888 1.00 65.88 88 ALA A O 1
ATOM 730 N N . ASN A 1 89 ? 5.538 0.979 11.466 1.00 56.12 89 ASN A N 1
ATOM 731 C CA . ASN A 1 89 ? 5.531 1.767 12.716 1.00 56.12 89 ASN A CA 1
ATOM 732 C C . ASN A 1 89 ? 4.998 0.990 13.926 1.00 56.12 89 ASN A C 1
ATOM 734 O O . ASN A 1 89 ? 4.788 1.552 15.006 1.00 56.12 89 ASN A O 1
ATOM 738 N N . SER A 1 90 ? 4.741 -0.293 13.739 1.00 50.66 90 SER A N 1
ATOM 739 C CA . SER A 1 90 ? 4.217 -1.165 14.756 1.00 50.66 90 SER A CA 1
ATOM 740 C C . SER A 1 90 ? 5.375 -1.974 15.342 1.00 50.66 90 SER A C 1
ATOM 742 O O . SER A 1 90 ? 6.058 -2.703 14.632 1.00 50.66 90 SER A O 1
ATOM 744 N N . ASN A 1 91 ? 5.700 -1.750 16.621 1.00 39.75 91 ASN A N 1
ATOM 745 C CA . ASN A 1 91 ? 6.773 -2.486 17.293 1.00 39.75 91 ASN A CA 1
ATOM 746 C C . ASN A 1 91 ? 6.574 -3.996 17.078 1.00 39.75 91 ASN A C 1
ATOM 748 O O . ASN A 1 91 ? 5.471 -4.493 17.304 1.00 39.75 91 ASN A O 1
ATOM 752 N N . CYS A 1 92 ? 7.647 -4.704 16.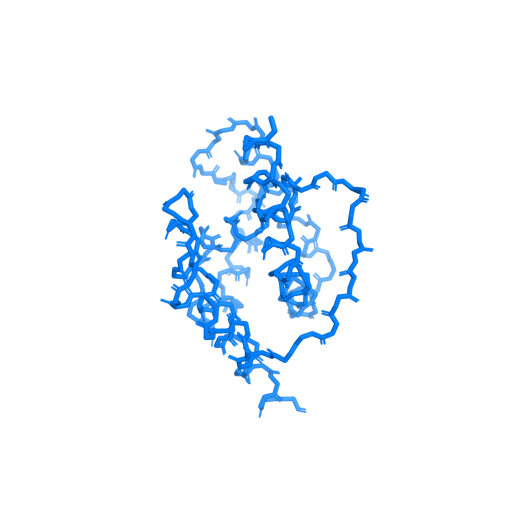713 1.00 40.56 92 CYS A N 1
ATOM 753 C CA . CYS A 1 92 ? 7.719 -6.143 16.420 1.00 40.56 92 CYS A CA 1
ATOM 754 C C . CYS A 1 92 ? 7.223 -7.106 17.530 1.00 40.56 92 CYS A C 1
ATOM 756 O O . CYS A 1 92 ? 7.495 -8.299 17.448 1.00 40.56 92 CYS A O 1
ATOM 758 N N . GLU A 1 93 ? 6.540 -6.642 18.579 1.00 35.91 93 GLU A N 1
ATOM 759 C CA . GLU A 1 93 ? 6.267 -7.424 19.795 1.00 35.91 93 GLU A CA 1
ATOM 760 C C . GLU A 1 93 ? 4.805 -7.821 20.019 1.00 35.91 93 GLU A C 1
ATOM 762 O O . GLU A 1 93 ? 4.515 -8.504 20.993 1.00 35.91 93 GLU A O 1
ATOM 767 N N . PHE A 1 94 ? 3.876 -7.477 19.131 1.00 39.41 94 PHE A N 1
ATOM 768 C CA . PHE A 1 94 ? 2.511 -8.000 19.225 1.00 39.41 94 PHE A CA 1
ATOM 769 C C . PHE A 1 94 ? 2.089 -8.572 17.878 1.00 39.41 94 PHE A C 1
ATOM 771 O O . PHE A 1 94 ? 1.575 -7.868 17.020 1.00 39.41 94 PHE A O 1
ATOM 778 N N . TYR A 1 95 ? 2.374 -9.863 17.702 1.00 39.78 95 TYR A N 1
ATOM 779 C CA . TYR A 1 95 ? 1.606 -10.747 16.836 1.00 39.78 95 TYR A CA 1
ATOM 780 C C . TYR A 1 95 ? 0.572 -11.434 17.729 1.00 39.78 95 TYR A C 1
ATOM 782 O O . TYR A 1 95 ? 0.856 -12.465 18.337 1.00 39.78 95 TYR A O 1
ATOM 790 N N . ALA A 1 96 ? -0.624 -10.860 17.833 1.00 41.03 96 ALA A N 1
ATOM 791 C CA . ALA A 1 96 ? -1.791 -11.600 18.287 1.00 41.03 96 ALA A CA 1
ATOM 792 C C . ALA A 1 96 ? -2.740 -11.694 17.097 1.00 41.03 96 ALA A C 1
ATOM 794 O O . ALA A 1 96 ? -3.715 -10.955 17.003 1.00 41.03 96 ALA A O 1
ATOM 795 N N . GLY A 1 97 ? -2.411 -12.595 16.164 1.00 42.28 97 GLY A N 1
ATOM 796 C CA . GLY A 1 97 ? -3.284 -12.950 15.051 1.00 42.28 97 GLY A CA 1
ATOM 797 C C . GLY A 1 97 ? -4.641 -13.388 15.589 1.00 42.28 97 GLY A C 1
ATOM 798 O O . GLY A 1 97 ? -4.816 -14.527 16.013 1.00 42.28 97 GLY A O 1
ATOM 799 N N . LYS A 1 98 ? -5.588 -12.453 15.633 1.00 44.84 98 LYS A N 1
ATOM 800 C CA . LYS A 1 98 ? -7.000 -12.760 15.781 1.00 44.84 98 LYS A CA 1
ATOM 801 C C . LYS A 1 98 ? -7.526 -12.909 14.366 1.00 44.84 98 LYS A C 1
ATOM 803 O O . LYS A 1 98 ? -7.554 -11.929 13.626 1.00 44.84 98 LYS A O 1
ATOM 808 N N . ASP A 1 99 ? -7.910 -14.128 14.009 1.00 44.09 99 ASP A N 1
ATOM 809 C CA . ASP A 1 99 ? -8.686 -14.406 12.804 1.00 44.09 99 ASP A CA 1
ATOM 810 C C . ASP A 1 99 ? -10.018 -13.650 12.919 1.00 44.09 99 ASP A C 1
ATOM 812 O O . ASP A 1 99 ? -10.961 -14.113 13.558 1.00 44.09 99 ASP A O 1
ATOM 816 N N . GLN A 1 100 ? -10.062 -12.429 12.387 1.00 54.66 100 GLN A N 1
ATOM 817 C CA . GLN A 1 100 ? -11.271 -11.616 12.298 1.00 54.66 100 GLN A CA 1
ATOM 818 C C . GLN A 1 100 ? -11.740 -11.580 10.850 1.00 54.66 100 GLN A C 1
ATOM 820 O O . GLN A 1 100 ? -10.933 -11.492 9.923 1.00 54.66 100 GLN A O 1
ATOM 825 N N . ASN A 1 101 ? -13.053 -11.664 10.658 1.00 56.84 101 ASN A N 1
ATOM 826 C CA . ASN A 1 101 ? -13.657 -11.640 9.334 1.00 56.84 101 ASN A CA 1
ATOM 827 C C . ASN A 1 101 ? -13.590 -10.214 8.752 1.00 56.84 101 ASN A C 1
ATOM 829 O O . ASN A 1 101 ? -13.824 -9.233 9.455 1.00 56.84 101 ASN A O 1
ATOM 833 N N . LEU A 1 102 ? -13.299 -10.112 7.453 1.00 53.09 102 LEU A N 1
ATOM 834 C CA . LEU A 1 102 ? -13.267 -8.877 6.670 1.00 53.09 102 LEU A CA 1
ATOM 835 C C . LEU A 1 102 ? -14.468 -7.945 6.933 1.00 53.09 102 LEU A C 1
ATOM 837 O O . LEU A 1 102 ? -14.274 -6.749 7.148 1.00 53.09 102 LEU A O 1
ATOM 841 N N . GLU A 1 103 ? -15.692 -8.482 6.962 1.00 64.12 103 GLU A N 1
ATOM 842 C CA . GLU A 1 103 ? -16.912 -7.692 7.197 1.00 64.12 103 GLU A CA 1
ATOM 843 C C . GLU A 1 103 ? -16.914 -7.019 8.579 1.00 64.12 103 GLU A C 1
ATOM 845 O O . GLU A 1 103 ? -17.258 -5.840 8.706 1.00 64.12 103 GLU A O 1
ATOM 850 N N . GLU A 1 104 ? -16.466 -7.735 9.613 1.00 63.62 104 GLU A N 1
ATOM 851 C CA . GLU A 1 104 ? -16.407 -7.228 10.988 1.00 63.62 104 GLU A CA 1
ATOM 852 C C . GLU A 1 104 ? -15.402 -6.076 11.109 1.00 63.62 104 GLU A C 1
ATOM 854 O O . GLU A 1 104 ? -15.657 -5.079 11.792 1.00 63.62 104 GLU A O 1
ATOM 859 N N . VAL A 1 105 ? -14.274 -6.178 10.403 1.00 63.03 105 VAL A N 1
ATOM 860 C CA . VAL A 1 105 ? -13.221 -5.158 10.427 1.00 63.03 105 VAL A CA 1
ATOM 861 C C . VAL A 1 105 ? -13.633 -3.905 9.651 1.00 63.03 105 VAL A C 1
ATOM 863 O O . VAL A 1 105 ? -13.384 -2.789 10.114 1.00 63.03 105 VAL A O 1
ATOM 866 N N . ILE A 1 106 ? -14.334 -4.053 8.521 1.00 64.12 106 ILE A N 1
ATOM 867 C CA . ILE A 1 106 ? -14.919 -2.916 7.789 1.00 64.12 106 ILE A CA 1
ATOM 868 C C . ILE A 1 106 ? -15.908 -2.159 8.685 1.00 64.12 106 ILE A C 1
ATOM 870 O O . ILE A 1 106 ? -15.871 -0.929 8.762 1.00 64.12 106 ILE A O 1
ATOM 874 N N . GLN A 1 107 ? -16.766 -2.878 9.411 1.00 68.44 107 GLN A N 1
ATOM 875 C CA . GLN A 1 107 ? -17.759 -2.248 10.279 1.00 68.44 107 GLN A CA 1
ATOM 876 C C . GLN A 1 107 ? -17.111 -1.498 11.457 1.00 68.44 107 GLN A C 1
ATOM 878 O O . GLN A 1 107 ? -17.561 -0.405 11.820 1.00 68.44 107 GLN A O 1
ATOM 883 N N . GLN A 1 108 ? -16.013 -2.019 12.017 1.00 64.56 108 GLN A N 1
ATOM 884 C CA . GLN A 1 108 ? -15.215 -1.325 13.037 1.00 64.56 108 GLN A CA 1
ATOM 885 C C . GLN A 1 108 ? -14.505 -0.078 12.492 1.00 64.56 108 GLN A C 1
ATOM 887 O O . GLN A 1 108 ? -14.463 0.950 13.177 1.00 64.56 108 GLN A O 1
ATOM 892 N N . LEU A 1 109 ? -13.992 -0.130 11.258 1.00 67.62 109 LEU A N 1
ATOM 893 C CA . LEU A 1 109 ? -13.387 1.023 10.585 1.00 67.62 109 LEU A CA 1
ATOM 894 C C . LEU A 1 109 ? -14.379 2.189 10.460 1.00 67.62 109 LEU A C 1
ATOM 896 O O . LEU A 1 109 ? -14.004 3.356 10.613 1.00 67.62 109 LEU A O 1
ATOM 900 N N . ASP A 1 110 ? -15.648 1.889 10.187 1.00 67.38 110 ASP A N 1
ATOM 901 C CA . ASP A 1 110 ? -16.664 2.917 9.996 1.00 67.38 110 ASP A CA 1
ATOM 902 C C . ASP A 1 110 ? -17.216 3.505 11.298 1.00 67.38 110 ASP A C 1
ATOM 904 O O . ASP A 1 110 ? -17.612 4.673 11.300 1.00 67.38 110 ASP A O 1
ATOM 908 N N . THR A 1 111 ? -17.185 2.751 12.400 1.00 65.81 111 THR A N 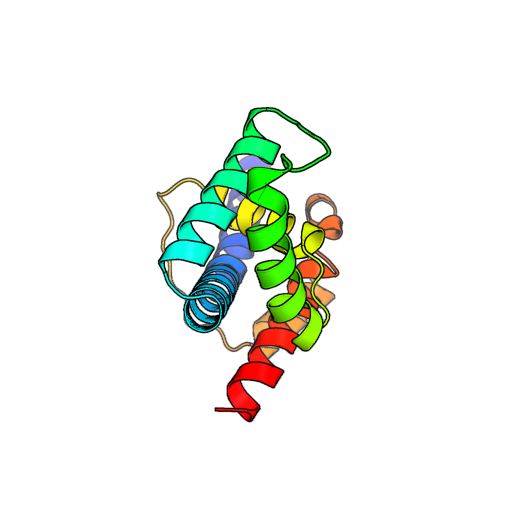1
ATOM 909 C CA . THR A 1 111 ? -17.870 3.111 13.656 1.00 65.81 111 THR A CA 1
ATOM 910 C C . THR A 1 111 ? -16.947 3.515 14.805 1.00 65.81 111 THR A C 1
ATOM 912 O O . THR A 1 111 ? -17.364 4.300 15.655 1.00 65.81 111 THR A O 1
ATOM 915 N N . ALA A 1 112 ? -15.704 3.023 14.843 1.00 64.75 112 ALA A N 1
ATOM 916 C CA . ALA A 1 112 ? -14.847 3.108 16.030 1.00 64.75 112 ALA A CA 1
ATOM 917 C C . ALA A 1 112 ? -13.438 3.674 15.768 1.00 64.75 112 ALA A C 1
ATOM 919 O O . ALA A 1 112 ? -12.595 3.649 16.665 1.00 64.75 112 ALA A O 1
ATOM 920 N N . LEU A 1 113 ? -13.158 4.201 14.567 1.00 65.88 113 LEU A N 1
ATOM 921 C CA . LEU A 1 113 ? -11.825 4.695 14.210 1.00 65.88 113 LEU A CA 1
ATOM 922 C C . LEU A 1 113 ? -11.430 5.949 15.027 1.00 65.88 113 LEU A C 1
ATOM 924 O O . LEU A 1 113 ? -12.072 6.999 14.884 1.00 65.88 113 LEU A O 1
ATOM 928 N N . PRO A 1 114 ? -10.343 5.900 15.824 1.00 69.06 114 PRO A N 1
ATOM 929 C CA . PRO A 1 114 ? -9.857 7.055 16.576 1.00 69.06 114 PRO A CA 1
ATOM 930 C C . PRO A 1 114 ? -9.552 8.258 15.675 1.00 69.06 114 PRO A C 1
ATOM 932 O O . PRO A 1 114 ? -9.081 8.097 14.547 1.00 69.06 114 PRO A O 1
ATOM 935 N N . SER A 1 115 ? -9.761 9.478 16.183 1.00 70.62 115 SER A N 1
ATOM 936 C CA . SER A 1 115 ? -9.541 10.730 15.435 1.00 70.62 115 SER A CA 1
ATOM 937 C C . SER A 1 115 ? -8.142 10.840 14.819 1.00 70.62 115 SER A C 1
ATOM 939 O O . SER A 1 115 ? -7.973 11.326 13.706 1.00 70.62 115 SER A O 1
ATOM 941 N N . GLU A 1 116 ? -7.136 10.323 15.517 1.00 64.81 116 GLU A N 1
ATOM 942 C CA . GLU A 1 116 ? -5.729 10.345 15.134 1.00 64.81 116 GLU A CA 1
ATOM 943 C C . GLU A 1 116 ? -5.408 9.374 13.989 1.00 64.81 116 GLU A C 1
ATOM 945 O O . GLU A 1 116 ? -4.327 9.445 13.409 1.00 64.81 116 GLU A O 1
ATOM 950 N N . LEU A 1 117 ? -6.325 8.453 13.677 1.00 67.12 117 LEU A N 1
ATOM 951 C CA . LEU A 1 117 ? -6.197 7.463 12.609 1.00 67.12 117 LEU A CA 1
ATOM 952 C C . LEU A 1 117 ? -7.121 7.755 11.420 1.00 67.12 117 LEU A C 1
ATOM 954 O O . LEU A 1 117 ? -7.133 6.989 10.459 1.00 67.12 117 LEU A O 1
ATOM 958 N N . GLN A 1 118 ? -7.845 8.879 11.428 1.00 74.31 118 GLN A N 1
ATOM 959 C CA . GLN A 1 118 ? -8.769 9.256 10.350 1.00 74.31 118 GLN A CA 1
ATOM 960 C C . GLN A 1 118 ? -8.086 9.392 8.980 1.00 74.31 118 GLN A C 1
ATOM 962 O O . GLN A 1 118 ? -8.716 9.135 7.960 1.00 74.31 118 GLN A O 1
ATOM 967 N N . GLY A 1 119 ? -6.783 9.698 8.942 1.00 72.31 119 GLY A N 1
ATOM 968 C CA . GLY A 1 119 ? -5.997 9.678 7.702 1.00 72.31 119 GLY A CA 1
ATOM 969 C C . GLY A 1 119 ? -5.857 8.286 7.062 1.00 72.31 119 GLY A C 1
ATOM 970 O O . GLY A 1 119 ? -5.576 8.198 5.872 1.00 72.31 119 GLY A O 1
ATOM 971 N N . PHE A 1 120 ? -6.083 7.206 7.823 1.00 73.00 120 PHE A N 1
ATOM 972 C CA . PHE A 1 120 ? -5.980 5.815 7.361 1.00 73.00 120 PHE A CA 1
ATOM 973 C C . PHE A 1 120 ? -7.328 5.188 6.991 1.00 73.00 120 PHE A C 1
ATOM 975 O O . PHE A 1 120 ? -7.339 4.331 6.115 1.00 73.00 120 PHE A O 1
ATOM 982 N N . LYS A 1 121 ? -8.453 5.672 7.545 1.00 80.69 121 LYS A N 1
ATOM 983 C CA . LYS A 1 121 ? -9.544 6.166 6.690 1.00 80.69 121 LYS A CA 1
ATOM 984 C C . LYS A 1 121 ? -9.845 5.394 5.401 1.00 80.69 121 LYS A C 1
ATOM 986 O O . LYS A 1 121 ? -10.171 4.208 5.338 1.00 80.69 121 LYS A O 1
ATOM 991 N N . THR A 1 122 ? -9.742 6.188 4.348 1.00 82.88 122 THR A N 1
ATOM 992 C CA . THR A 1 122 ? -9.880 5.812 2.952 1.00 82.88 122 THR A CA 1
ATOM 993 C C . THR A 1 122 ? -8.895 4.718 2.521 1.00 82.88 122 THR A C 1
ATOM 995 O O . THR A 1 122 ? -9.372 3.762 1.908 1.00 82.88 122 THR A O 1
ATOM 998 N N . PRO A 1 123 ? -7.584 4.774 2.860 1.00 82.38 123 PRO A N 1
ATOM 999 C CA . PRO A 1 123 ? -6.652 3.696 2.518 1.00 82.38 123 PRO A CA 1
ATOM 1000 C C . PRO A 1 123 ? -7.100 2.310 2.997 1.00 82.38 123 PRO A C 1
ATOM 1002 O O . PRO A 1 123 ? -7.086 1.363 2.217 1.00 82.38 123 PRO A O 1
ATOM 1005 N N . LEU A 1 124 ? -7.546 2.186 4.251 1.00 84.06 124 LEU A N 1
ATOM 1006 C CA . LEU A 1 124 ? -7.990 0.914 4.831 1.00 84.06 124 LEU A CA 1
ATOM 1007 C C . LEU A 1 124 ? -9.260 0.402 4.150 1.00 84.06 124 LEU A C 1
ATOM 1009 O O . LEU A 1 124 ? -9.347 -0.772 3.804 1.00 84.06 124 LEU A O 1
ATOM 1013 N N . ARG A 1 125 ? -10.218 1.292 3.867 1.00 86.19 125 ARG A N 1
ATOM 1014 C CA . ARG A 1 125 ? -11.438 0.917 3.141 1.00 86.19 125 ARG A CA 1
ATOM 1015 C C . ARG A 1 125 ? -11.132 0.395 1.735 1.00 86.19 125 ARG A C 1
ATOM 1017 O O . ARG A 1 125 ? -11.712 -0.598 1.309 1.00 86.19 125 ARG A O 1
ATOM 1024 N N . ARG A 1 126 ? -10.223 1.053 1.011 1.00 86.88 126 ARG A N 1
ATOM 1025 C CA . ARG A 1 126 ? -9.802 0.618 -0.331 1.00 86.88 126 ARG A CA 1
ATOM 1026 C C . ARG A 1 126 ? -9.011 -0.681 -0.296 1.00 86.88 126 ARG A C 1
ATOM 1028 O O . ARG A 1 126 ? -9.201 -1.509 -1.177 1.00 86.88 126 ARG A O 1
ATOM 1035 N N . LEU A 1 127 ? -8.188 -0.882 0.731 1.00 88.00 127 LEU A N 1
ATOM 1036 C CA . LEU A 1 127 ? -7.508 -2.151 0.971 1.00 88.00 127 LEU A CA 1
ATOM 1037 C C . LEU A 1 127 ? -8.505 -3.313 1.058 1.00 88.00 127 LEU A C 1
ATOM 1039 O O . LEU A 1 127 ? -8.283 -4.328 0.407 1.00 88.00 127 LEU A O 1
ATOM 1043 N N . PHE A 1 128 ? -9.625 -3.159 1.764 1.00 86.44 128 PHE A N 1
ATOM 1044 C CA . PHE A 1 128 ? -10.620 -4.230 1.849 1.00 86.44 128 PHE A CA 1
ATOM 1045 C C . PHE A 1 128 ? -11.297 -4.515 0.503 1.00 86.44 128 PHE A C 1
ATOM 1047 O O . PHE A 1 128 ? -11.331 -5.666 0.079 1.00 86.44 128 PHE A O 1
ATOM 1054 N N . TYR A 1 129 ? -11.704 -3.476 -0.234 1.00 87.69 129 TYR A N 1
ATOM 1055 C CA . TYR A 1 129 ? -12.235 -3.656 -1.592 1.00 87.69 129 TYR A CA 1
ATOM 1056 C C . TYR A 1 129 ? -11.230 -4.315 -2.546 1.00 87.69 129 TYR A C 1
ATOM 1058 O O . TYR A 1 129 ? -11.612 -5.126 -3.386 1.00 87.69 129 TYR A O 1
ATOM 1066 N N . ALA A 1 130 ? -9.942 -3.985 -2.428 1.00 86.81 130 ALA A N 1
ATOM 1067 C CA . ALA A 1 130 ? -8.898 -4.601 -3.235 1.00 86.81 130 ALA A CA 1
ATOM 1068 C C . ALA A 1 130 ? -8.766 -6.100 -2.959 1.00 86.81 130 ALA A C 1
ATOM 1070 O O . ALA A 1 130 ? -8.605 -6.883 -3.897 1.00 86.81 130 ALA A O 1
ATOM 1071 N N . LEU A 1 131 ? -8.846 -6.498 -1.685 1.00 88.50 131 LEU A N 1
ATOM 1072 C CA . LEU A 1 131 ? -8.828 -7.905 -1.301 1.00 88.50 131 LEU A CA 1
ATOM 1073 C C . LEU A 1 131 ? -10.040 -8.642 -1.878 1.00 88.50 131 LEU A C 1
ATOM 1075 O O . LEU A 1 131 ? -9.831 -9.663 -2.524 1.00 88.50 131 LEU A O 1
ATOM 1079 N N . ASP A 1 132 ? -11.249 -8.085 -1.767 1.00 86.56 132 ASP A N 1
ATOM 1080 C CA . ASP A 1 132 ? -12.462 -8.674 -2.355 1.00 86.56 132 ASP A CA 1
ATOM 1081 C C . ASP A 1 132 ? -12.339 -8.880 -3.869 1.00 86.56 132 ASP A C 1
ATOM 1083 O O . ASP A 1 132 ? -12.546 -9.985 -4.374 1.00 86.56 132 ASP A O 1
ATOM 1087 N N . ILE A 1 133 ? -11.941 -7.840 -4.611 1.00 87.19 133 ILE A N 1
ATOM 1088 C CA . ILE A 1 133 ? -11.753 -7.916 -6.070 1.00 87.19 133 ILE A CA 1
ATOM 1089 C C . ILE A 1 133 ? -10.765 -9.031 -6.429 1.00 87.19 133 ILE A C 1
ATOM 1091 O O . ILE A 1 133 ? -10.973 -9.780 -7.386 1.00 87.19 133 ILE A O 1
ATOM 1095 N N . TRP A 1 134 ? -9.672 -9.143 -5.676 1.00 87.69 134 TRP A N 1
ATOM 1096 C CA . TRP A 1 134 ? -8.618 -10.119 -5.926 1.00 87.69 134 TRP A CA 1
ATOM 1097 C C . TRP A 1 134 ? -8.892 -11.526 -5.405 1.00 87.69 134 TRP A C 1
ATOM 1099 O O . TRP A 1 134 ? -8.142 -12.414 -5.796 1.00 87.69 134 TRP A O 1
ATOM 1109 N N . GLU A 1 135 ? -9.865 -11.732 -4.519 1.00 83.19 135 GLU A N 1
ATOM 1110 C CA . GLU A 1 135 ? -10.367 -13.064 -4.147 1.00 83.19 135 GLU A CA 1
ATOM 1111 C C . GLU A 1 135 ? -11.404 -13.557 -5.165 1.00 83.19 135 GLU A C 1
ATOM 1113 O O . GLU A 1 135 ? -11.350 -14.704 -5.596 1.00 83.19 135 GLU A O 1
ATOM 1118 N N . LEU A 1 136 ? -12.289 -12.672 -5.640 1.00 69.38 136 LEU A N 1
ATOM 1119 C CA . LEU A 1 136 ? -13.316 -12.993 -6.643 1.00 69.38 136 LEU A CA 1
ATOM 1120 C C . LEU A 1 136 ? -12.758 -13.266 -8.054 1.00 69.38 136 LEU A C 1
ATOM 1122 O O . LEU A 1 136 ? -13.486 -13.750 -8.918 1.00 69.38 136 LEU A O 1
ATOM 1126 N N . SER A 1 137 ? -11.494 -12.918 -8.309 1.00 58.91 137 SER A N 1
ATOM 1127 C CA . SER A 1 137 ? -10.817 -13.085 -9.607 1.00 58.91 137 SER A CA 1
ATOM 1128 C C . SER A 1 137 ? -9.769 -14.208 -9.637 1.00 58.91 137 SER A C 1
ATOM 1130 O O . SER A 1 137 ? -9.087 -14.366 -10.654 1.00 58.91 137 SER A O 1
ATOM 1132 N N . SER A 1 138 ? -9.631 -14.964 -8.543 1.00 54.56 138 SER A N 1
ATOM 1133 C CA . SER A 1 138 ? -8.761 -16.149 -8.407 1.00 54.56 138 SER A CA 1
ATOM 1134 C C . SER A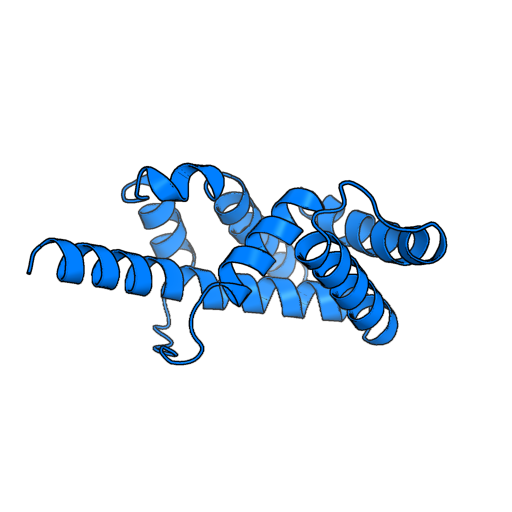 1 138 ? -9.514 -17.455 -8.612 1.00 54.56 138 SER A C 1
ATOM 1136 O O . SER A 1 138 ? -8.858 -18.393 -9.117 1.00 54.56 138 SER A O 1
#

Radius of gyration: 15.67 Å; chains: 1; bounding box: 34×30×48 Å